Protein AF-A0A7V6Z2Y6-F1 (afdb_monomer)

Nearest PDB structures (foldseek):
  4gew-assembly1_A-2  TM=2.682E-01  e=5.370E+00  Caenorhabditis elegans
  4f1i-assembly1_A-2  TM=2.675E-01  e=5.370E+00  Caenorhabditis elegans

pLDDT: mean 84.15, std 14.32, range [47.66, 96.81]

Structure (mmCIF, N/CA/C/O backbone):
data_AF-A0A7V6Z2Y6-F1
#
_entry.id   AF-A0A7V6Z2Y6-F1
#
loop_
_atom_site.group_PDB
_atom_site.id
_atom_site.type_symbol
_atom_site.label_atom_id
_atom_site.label_alt_id
_atom_site.label_comp_id
_atom_site.label_asym_id
_atom_site.label_entity_id
_atom_site.label_seq_id
_atom_site.pdbx_PDB_ins_code
_atom_site.Cartn_x
_atom_site.Cartn_y
_atom_site.Cartn_z
_atom_site.occupancy
_atom_site.B_iso_or_equiv
_atom_site.auth_seq_id
_atom_site.auth_comp_id
_atom_site.auth_asym_id
_atom_site.auth_atom_id
_atom_site.pdbx_PDB_model_num
ATOM 1 N N . MET A 1 1 ? 13.343 -11.011 -8.408 1.00 53.31 1 MET A N 1
ATOM 2 C CA . MET A 1 1 ? 12.444 -9.862 -8.660 1.00 53.31 1 MET A CA 1
ATOM 3 C C . MET A 1 1 ? 12.781 -9.128 -9.979 1.00 53.31 1 MET A C 1
ATOM 5 O O . MET A 1 1 ? 12.944 -7.923 -9.989 1.00 53.31 1 MET A O 1
ATOM 9 N N . ARG A 1 2 ? 12.928 -9.833 -11.115 1.00 52.25 2 ARG A N 1
ATOM 10 C CA . ARG A 1 2 ? 13.116 -9.228 -12.464 1.00 52.25 2 ARG A CA 1
ATOM 11 C C . ARG A 1 2 ? 12.241 -9.879 -13.550 1.00 52.25 2 ARG A C 1
ATOM 13 O O . ARG A 1 2 ? 12.248 -9.449 -14.691 1.00 52.25 2 ARG A O 1
A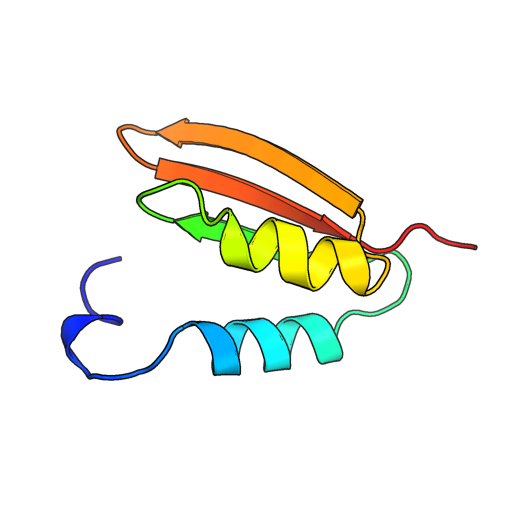TOM 20 N N . GLN A 1 3 ? 11.474 -10.909 -13.190 1.00 49.59 3 GLN A N 1
ATOM 21 C CA . GLN A 1 3 ? 10.714 -11.742 -14.131 1.00 49.59 3 GLN A CA 1
ATOM 22 C C . GLN A 1 3 ? 9.257 -11.286 -14.332 1.00 49.59 3 GLN A C 1
ATOM 24 O O . GLN A 1 3 ? 8.635 -11.703 -15.300 1.00 49.59 3 GLN A O 1
ATOM 29 N N . LEU A 1 4 ? 8.703 -10.437 -13.455 1.00 53.25 4 LEU A N 1
ATOM 30 C CA . LEU A 1 4 ? 7.293 -10.021 -13.546 1.00 53.25 4 LEU A CA 1
ATOM 31 C C . LEU A 1 4 ? 7.076 -8.889 -14.563 1.00 53.25 4 LEU A C 1
ATOM 33 O O . LEU A 1 4 ? 6.121 -8.934 -15.328 1.00 53.25 4 LEU A O 1
ATOM 37 N N . ILE A 1 5 ? 8.018 -7.946 -14.664 1.00 51.81 5 ILE A N 1
ATOM 38 C CA . ILE A 1 5 ? 7.932 -6.821 -15.614 1.00 51.81 5 ILE A CA 1
ATOM 39 C C . ILE A 1 5 ? 8.183 -7.288 -17.063 1.00 51.81 5 ILE A C 1
ATOM 41 O O . ILE A 1 5 ? 7.576 -6.777 -17.995 1.00 51.81 5 ILE A O 1
ATOM 45 N N . SER A 1 6 ? 9.006 -8.324 -17.268 1.00 47.66 6 SER A N 1
ATOM 46 C CA . SER A 1 6 ? 9.356 -8.823 -18.610 1.00 47.66 6 SER A CA 1
ATOM 47 C C . SER A 1 6 ? 8.242 -9.622 -19.309 1.00 47.66 6 SER A C 1
ATOM 49 O O . SER A 1 6 ? 8.424 -10.015 -20.458 1.00 47.66 6 SER A O 1
ATOM 51 N N . ARG A 1 7 ? 7.118 -9.901 -18.630 1.00 50.81 7 ARG A N 1
ATOM 52 C CA . ARG A 1 7 ? 6.003 -10.717 -19.152 1.00 50.81 7 ARG A CA 1
ATOM 53 C C . ARG A 1 7 ? 4.727 -9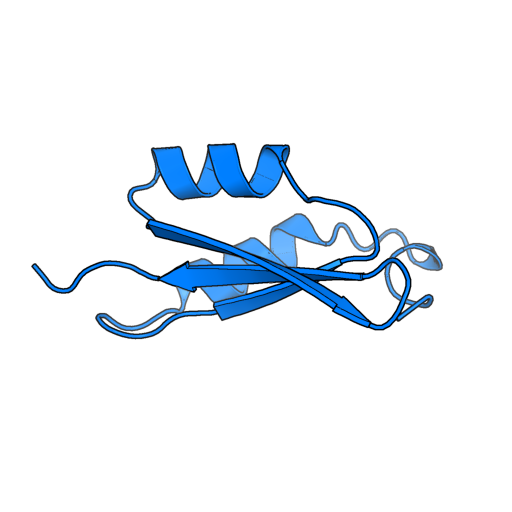.918 -19.444 1.00 50.81 7 ARG A C 1
ATOM 55 O O . ARG A 1 7 ? 3.714 -10.528 -19.762 1.00 50.81 7 ARG A O 1
ATOM 62 N N . GLY A 1 8 ? 4.749 -8.589 -19.305 1.00 49.31 8 GLY A N 1
ATOM 63 C CA . GLY A 1 8 ? 3.551 -7.757 -19.488 1.00 49.31 8 GLY A CA 1
ATOM 64 C C . GLY A 1 8 ? 2.471 -7.979 -18.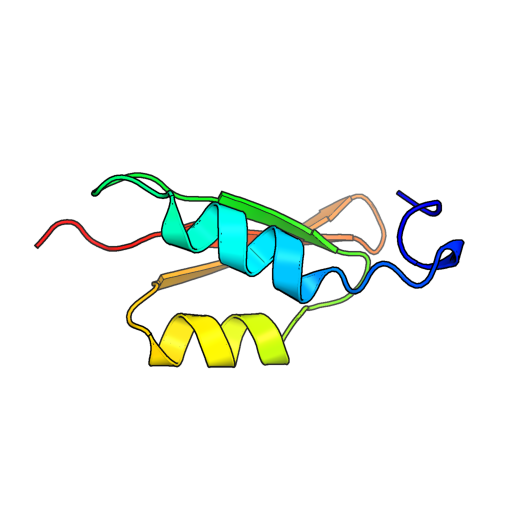422 1.00 49.31 8 GLY A C 1
ATOM 65 O O . GLY A 1 8 ? 1.327 -7.586 -18.619 1.00 49.31 8 GLY A O 1
ATOM 66 N N . ILE A 1 9 ? 2.814 -8.615 -17.295 1.00 52.75 9 ILE A N 1
ATOM 67 C CA . ILE A 1 9 ? 1.909 -8.721 -16.151 1.00 52.75 9 ILE A CA 1
ATOM 68 C C . ILE A 1 9 ? 1.974 -7.386 -15.426 1.00 52.75 9 ILE A C 1
ATOM 70 O O . ILE A 1 9 ? 2.977 -7.067 -14.779 1.00 52.75 9 ILE A O 1
ATOM 74 N N . GLU A 1 10 ? 0.909 -6.603 -15.547 1.00 65.50 10 GLU A N 1
ATOM 75 C CA . GLU A 1 10 ? 0.779 -5.389 -14.764 1.00 65.50 10 GLU A CA 1
ATOM 76 C C . GLU A 1 10 ? 0.756 -5.757 -13.271 1.00 65.50 10 GLU A C 1
ATOM 78 O O . GLU A 1 10 ? -0.044 -6.595 -12.845 1.00 65.50 10 GLU A O 1
ATOM 83 N N . PRO A 1 11 ? 1.637 -5.171 -12.443 1.00 77.50 11 PRO A N 1
ATOM 84 C CA . PRO A 1 11 ? 1.710 -5.508 -11.024 1.00 77.50 11 PRO A CA 1
ATOM 85 C C . PRO A 1 11 ? 0.467 -5.043 -10.257 1.00 77.50 11 PRO A C 1
ATOM 87 O O . PRO A 1 11 ? 0.129 -5.616 -9.222 1.00 77.50 11 PRO A O 1
ATOM 90 N N . PHE A 1 12 ? -0.226 -4.019 -10.762 1.00 81.88 12 PHE A N 1
ATOM 91 C CA . PHE A 1 12 ? -1.345 -3.398 -10.065 1.00 81.88 12 PHE A CA 1
ATOM 92 C C . PHE A 1 12 ? -2.556 -4.333 -9.885 1.00 81.88 12 PHE A C 1
ATOM 94 O O . PHE A 1 12 ? -2.994 -4.462 -8.743 1.00 81.88 12 PHE A O 1
ATOM 101 N N . PRO A 1 13 ? -3.064 -5.049 -10.912 1.00 86.31 13 PRO A N 1
ATOM 102 C CA . PRO A 1 13 ? -4.144 -6.025 -10.734 1.00 86.31 13 PRO A CA 1
ATOM 103 C C . PRO A 1 13 ? -3.903 -7.071 -9.634 1.00 86.31 13 PRO A C 1
ATOM 105 O O . PRO A 1 13 ? -4.806 -7.355 -8.849 1.00 86.31 13 PRO A O 1
ATOM 108 N N . GLU A 1 14 ? -2.690 -7.624 -9.523 1.00 86.44 14 GLU A N 1
ATOM 109 C CA . GLU A 1 14 ? -2.383 -8.622 -8.484 1.00 86.44 14 GLU A CA 1
ATOM 110 C C . GLU A 1 14 ? -2.286 -7.987 -7.090 1.00 86.44 14 GLU A C 1
ATOM 112 O O . GLU A 1 14 ? -2.751 -8.572 -6.110 1.00 86.44 14 GLU A O 1
ATOM 117 N N . ILE A 1 15 ? -1.729 -6.775 -6.989 1.00 88.06 15 ILE A N 1
ATOM 118 C CA . ILE A 1 15 ? -1.727 -6.011 -5.735 1.00 88.06 15 ILE A CA 1
ATOM 119 C C . ILE A 1 15 ? -3.167 -5.721 -5.305 1.00 88.06 15 ILE A C 1
ATOM 121 O O . ILE A 1 15 ? -3.525 -6.018 -4.168 1.00 88.06 15 ILE A O 1
ATOM 125 N N . ARG A 1 16 ? -4.007 -5.221 -6.219 1.00 88.44 16 ARG A N 1
ATOM 126 C CA . ARG A 1 16 ? -5.428 -4.935 -5.981 1.00 88.44 16 ARG A CA 1
ATOM 127 C C . ARG A 1 16 ? -6.154 -6.164 -5.447 1.00 88.44 16 ARG A C 1
ATOM 129 O O . ARG A 1 16 ? -6.729 -6.097 -4.366 1.00 88.44 16 ARG A O 1
ATOM 136 N N . ARG A 1 17 ? -6.019 -7.305 -6.132 1.00 89.31 17 ARG A N 1
ATOM 137 C CA . ARG A 1 17 ? -6.625 -8.579 -5.721 1.00 89.31 17 ARG A CA 1
ATOM 138 C C . ARG A 1 17 ? -6.236 -8.982 -4.295 1.00 89.31 17 ARG A C 1
ATOM 140 O O . ARG A 1 17 ? -7.073 -9.500 -3.566 1.00 89.31 17 ARG A O 1
ATOM 147 N N . 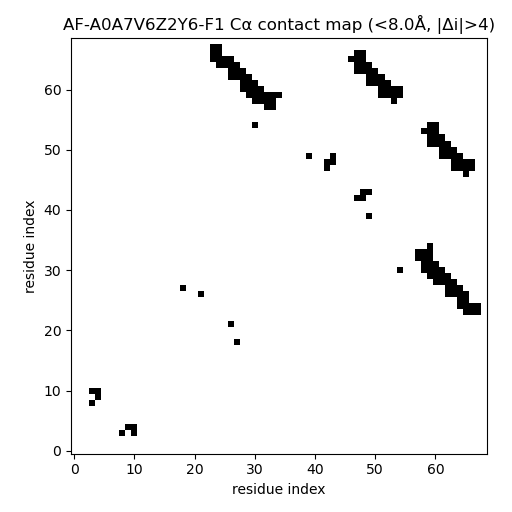ARG A 1 18 ? -4.980 -8.767 -3.889 1.00 89.25 18 ARG A N 1
ATOM 148 C CA . ARG A 1 18 ? -4.514 -9.071 -2.523 1.00 89.25 18 ARG A CA 1
ATOM 149 C C . ARG A 1 18 ? -5.033 -8.078 -1.491 1.00 89.25 18 ARG A C 1
ATOM 151 O O . ARG A 1 18 ? -5.417 -8.500 -0.408 1.00 89.25 18 ARG A O 1
ATOM 158 N N . VAL A 1 19 ? -5.054 -6.790 -1.827 1.00 88.50 19 VAL A N 1
ATOM 159 C CA . VAL A 1 19 ? -5.589 -5.733 -0.959 1.00 88.50 19 VAL A CA 1
ATOM 160 C C . VAL A 1 19 ? -7.083 -5.946 -0.699 1.00 88.50 19 VAL A C 1
ATOM 162 O O . VAL A 1 19 ? -7.517 -5.818 0.440 1.00 88.50 19 VAL A O 1
ATOM 165 N N . ASP A 1 20 ? -7.856 -6.333 -1.718 1.00 87.75 20 ASP A N 1
ATOM 166 C CA . ASP A 1 20 ? -9.291 -6.646 -1.590 1.00 87.75 20 ASP A CA 1
ATOM 167 C C . ASP A 1 20 ? -9.583 -7.836 -0.670 1.00 87.75 20 ASP A C 1
ATOM 169 O O . ASP A 1 20 ? -10.684 -7.959 -0.143 1.00 87.75 20 ASP A O 1
ATOM 173 N N . GLN A 1 21 ? -8.606 -8.723 -0.487 1.00 89.00 21 GLN A N 1
ATOM 174 C CA . GLN A 1 21 ? -8.728 -9.928 0.331 1.00 89.00 21 GLN A CA 1
ATOM 175 C C . GLN A 1 21 ? -8.202 -9.734 1.761 1.00 89.00 21 GLN A C 1
ATOM 177 O O . GLN A 1 21 ? -8.189 -10.691 2.535 1.00 89.00 21 GLN A O 1
ATOM 182 N N . LEU A 1 22 ? -7.751 -8.527 2.124 1.00 87.81 22 LEU A N 1
ATOM 183 C CA . LEU A 1 22 ? -7.277 -8.243 3.476 1.00 87.81 22 LEU A CA 1
ATOM 184 C C . LEU A 1 22 ? -8.431 -8.265 4.483 1.00 87.81 22 LEU A C 1
ATOM 186 O O . LEU A 1 22 ? -9.392 -7.508 4.370 1.00 87.81 22 LEU A O 1
ATOM 190 N N . SER A 1 23 ? -8.291 -9.093 5.516 1.00 83.50 23 SER A N 1
ATOM 191 C CA . SER A 1 23 ? -9.122 -9.023 6.716 1.00 83.50 23 SER A CA 1
ATOM 192 C C . SER A 1 23 ? -8.853 -7.747 7.515 1.00 83.50 23 SER A C 1
ATOM 194 O O . SER A 1 23 ? -7.755 -7.184 7.469 1.00 83.50 23 SER A O 1
ATOM 196 N N . ALA A 1 24 ? -9.842 -7.320 8.302 1.00 81.19 24 ALA A N 1
ATOM 197 C CA . ALA A 1 24 ? -9.673 -6.237 9.267 1.00 81.19 24 ALA A CA 1
ATOM 198 C C . ALA A 1 24 ? -8.467 -6.510 10.188 1.00 81.19 24 ALA A C 1
ATOM 200 O O . ALA A 1 24 ? -8.252 -7.642 10.628 1.00 81.19 24 ALA A O 1
ATOM 201 N N . GLY A 1 25 ? -7.643 -5.486 10.427 1.00 81.31 25 GLY A N 1
ATOM 202 C CA . GLY A 1 25 ? -6.420 -5.592 11.234 1.00 81.31 25 GLY A CA 1
ATOM 203 C C . GLY A 1 25 ? -5.248 -6.307 10.554 1.00 81.31 25 GLY A C 1
ATOM 204 O O . GLY A 1 25 ? -4.215 -6.520 11.184 1.00 81.31 25 GLY A O 1
ATOM 205 N N . SER A 1 26 ? -5.380 -6.692 9.282 1.00 85.94 26 SER A N 1
ATOM 206 C CA . SER A 1 26 ? -4.287 -7.257 8.482 1.00 85.94 26 SER A CA 1
ATOM 207 C C . SER A 1 26 ? -3.709 -6.219 7.518 1.00 85.94 26 SER A C 1
ATOM 209 O O . SER A 1 26 ? -4.376 -5.261 7.128 1.00 85.94 26 SER A O 1
ATOM 211 N N . GLY A 1 27 ? -2.457 -6.423 7.110 1.00 90.50 27 GLY A N 1
ATOM 212 C CA . GLY A 1 27 ? -1.760 -5.544 6.177 1.00 90.50 27 GLY A CA 1
ATOM 213 C C . GLY A 1 27 ? -0.976 -6.307 5.116 1.00 90.50 27 GLY A C 1
ATOM 214 O O . GLY A 1 27 ? -0.782 -7.519 5.213 1.00 90.50 27 GLY A O 1
ATOM 215 N N . ILE A 1 28 ? -0.505 -5.584 4.103 1.00 93.31 28 ILE A N 1
ATOM 216 C CA . ILE A 1 28 ? 0.427 -6.102 3.097 1.00 93.31 28 ILE A CA 1
ATOM 217 C C . ILE A 1 28 ? 1.741 -5.329 3.104 1.00 93.31 28 ILE A C 1
ATOM 219 O O . ILE A 1 28 ? 1.793 -4.150 3.451 1.00 93.31 28 ILE A O 1
ATOM 223 N N . ILE A 1 29 ? 2.798 -6.001 2.648 1.00 93.94 29 ILE A N 1
ATOM 224 C CA . ILE A 1 29 ? 4.108 -5.403 2.401 1.00 93.94 29 ILE A CA 1
ATOM 225 C C . ILE A 1 29 ? 4.404 -5.493 0.908 1.00 93.94 29 ILE A C 1
ATOM 227 O O . ILE A 1 29 ? 4.296 -6.565 0.307 1.00 93.94 29 ILE A O 1
ATOM 231 N N . ILE A 1 30 ? 4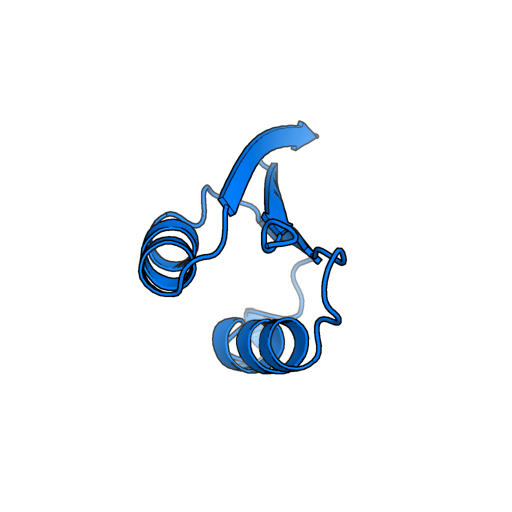.805 -4.372 0.318 1.00 92.12 30 ILE A N 1
ATOM 232 C CA . ILE A 1 30 ? 5.226 -4.272 -1.076 1.00 92.12 30 ILE A CA 1
ATOM 233 C C . ILE A 1 30 ? 6.699 -3.890 -1.111 1.00 92.12 30 ILE A C 1
ATOM 235 O O . ILE A 1 30 ? 7.105 -2.890 -0.524 1.00 92.12 30 ILE A O 1
ATOM 239 N N . ILE A 1 31 ? 7.489 -4.692 -1.825 1.00 91.81 31 ILE A N 1
ATOM 240 C CA . ILE A 1 31 ? 8.907 -4.434 -2.070 1.00 91.81 31 ILE A CA 1
ATOM 241 C C . ILE A 1 31 ? 9.067 -4.092 -3.547 1.00 91.81 31 ILE A C 1
ATOM 243 O O . ILE A 1 31 ? 8.753 -4.912 -4.414 1.00 91.81 31 ILE A O 1
ATOM 247 N N . ALA A 1 32 ? 9.536 -2.882 -3.831 1.00 90.06 32 ALA A N 1
ATOM 248 C CA . ALA A 1 32 ? 9.674 -2.365 -5.187 1.00 90.06 32 ALA A CA 1
ATOM 249 C C . ALA A 1 32 ? 11.046 -1.703 -5.388 1.00 90.06 32 ALA A C 1
ATOM 251 O O . ALA A 1 32 ? 11.590 -1.135 -4.445 1.00 90.06 32 ALA A O 1
ATOM 252 N N . PRO A 1 33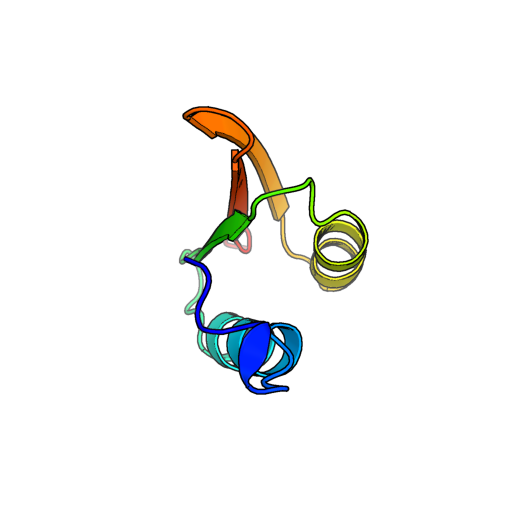 ? 11.608 -1.716 -6.610 1.00 89.00 33 PRO A N 1
ATOM 253 C CA . PRO A 1 33 ? 12.923 -1.126 -6.885 1.00 89.00 33 PRO A CA 1
ATOM 254 C C . PRO A 1 33 ? 12.916 0.416 -6.922 1.00 89.00 33 PRO A C 1
ATOM 256 O O . PRO A 1 33 ? 13.949 1.036 -7.156 1.00 89.00 33 PRO A O 1
ATOM 259 N N . PHE A 1 34 ? 11.751 1.040 -6.741 1.00 89.75 34 PHE A N 1
ATOM 260 C CA . PHE A 1 34 ? 11.542 2.483 -6.652 1.00 89.75 34 PHE A CA 1
ATOM 261 C C . PHE A 1 34 ? 10.327 2.765 -5.761 1.00 89.75 34 PHE A C 1
ATOM 263 O O . PHE A 1 34 ? 9.490 1.883 -5.560 1.00 89.75 34 PHE A O 1
ATOM 270 N N . LEU A 1 35 ? 10.224 3.991 -5.244 1.00 91.00 35 LEU A N 1
ATOM 271 C CA . LEU A 1 35 ? 9.093 4.422 -4.425 1.00 91.00 35 LEU A CA 1
ATOM 272 C C . LEU A 1 35 ? 7.795 4.369 -5.257 1.00 91.00 35 LEU A C 1
ATOM 274 O O . LEU A 1 35 ? 7.696 5.092 -6.251 1.00 91.00 35 LEU A O 1
ATOM 278 N N . PRO A 1 36 ? 6.793 3.552 -4.885 1.00 91.62 36 PRO A N 1
ATOM 279 C CA . PRO A 1 36 ? 5.573 3.406 -5.670 1.00 91.62 36 PRO A CA 1
ATOM 280 C C . PRO A 1 36 ? 4.547 4.498 -5.315 1.00 91.62 36 PRO A C 1
ATOM 282 O O . PRO A 1 36 ? 3.440 4.187 -4.882 1.00 91.62 36 PRO A O 1
ATOM 285 N N . SER A 1 37 ? 4.900 5.778 -5.491 1.00 94.38 37 SER A N 1
ATOM 286 C CA . SER A 1 37 ? 4.051 6.919 -5.094 1.00 94.38 37 SER A CA 1
ATOM 287 C C . SER A 1 37 ? 2.608 6.843 -5.616 1.00 94.38 37 SER A C 1
ATOM 289 O O . SER A 1 37 ? 1.703 6.996 -4.798 1.00 94.38 37 SER A O 1
ATOM 291 N N . PRO A 1 38 ? 2.342 6.487 -6.895 1.00 92.69 38 PRO A N 1
ATOM 292 C CA . PRO A 1 38 ? 0.965 6.385 -7.385 1.00 92.69 38 PRO A CA 1
ATOM 293 C C . PRO A 1 38 ? 0.125 5.341 -6.638 1.00 92.69 38 PRO A C 1
ATOM 295 O O . PRO A 1 38 ? -1.074 5.516 -6.449 1.00 92.69 38 PRO A O 1
ATOM 298 N N . LEU A 1 39 ? 0.750 4.248 -6.189 1.00 92.50 39 LEU A N 1
ATOM 299 C CA . LEU A 1 39 ? 0.068 3.215 -5.415 1.00 92.50 39 LEU A CA 1
ATOM 300 C C . LEU A 1 39 ? -0.216 3.683 -3.985 1.00 92.50 39 LEU A C 1
ATOM 302 O O . LEU A 1 39 ? -1.287 3.396 -3.457 1.00 92.50 39 LEU A O 1
ATOM 306 N N . ILE A 1 40 ? 0.732 4.407 -3.382 1.00 95.06 40 ILE A N 1
ATOM 307 C CA . ILE A 1 40 ? 0.578 4.993 -2.046 1.00 95.06 40 ILE A CA 1
ATOM 308 C C . ILE A 1 40 ? -0.591 5.980 -2.041 1.00 95.06 40 ILE A C 1
ATOM 310 O O . ILE A 1 40 ? -1.479 5.866 -1.202 1.00 95.06 40 ILE A O 1
ATOM 314 N N . GLU A 1 41 ? -0.628 6.895 -3.009 1.00 95.75 41 GLU A N 1
ATOM 315 C CA . GLU A 1 41 ? -1.707 7.877 -3.160 1.00 95.75 41 GLU A CA 1
ATOM 316 C C . GLU A 1 41 ? -3.060 7.194 -3.389 1.00 95.75 41 GLU A C 1
ATOM 318 O O . GLU A 1 41 ? -4.045 7.504 -2.715 1.00 95.75 41 GLU A O 1
ATOM 323 N N . LYS A 1 42 ? -3.098 6.208 -4.295 1.00 94.00 42 LYS A N 1
ATOM 324 C CA . LYS A 1 42 ? -4.313 5.457 -4.613 1.00 94.00 42 LYS A CA 1
ATOM 325 C C . LYS A 1 42 ? -4.885 4.740 -3.391 1.00 94.00 42 LYS A C 1
ATOM 327 O O . LYS A 1 42 ? -6.054 4.944 -3.078 1.00 94.00 42 LYS A O 1
ATOM 332 N N . LEU A 1 43 ? -4.085 3.933 -2.692 1.00 92.44 43 LEU A N 1
ATOM 333 C CA . LEU A 1 43 ? -4.562 3.198 -1.515 1.00 92.44 43 LEU A CA 1
ATOM 334 C C . LEU A 1 43 ? -4.850 4.134 -0.331 1.00 92.44 43 LEU A C 1
ATOM 336 O O . LEU A 1 43 ? -5.818 3.911 0.392 1.00 92.44 43 LEU A O 1
ATOM 340 N N . GLY A 1 44 ? -4.092 5.224 -0.182 1.00 94.12 44 GLY A N 1
ATOM 341 C CA . GLY A 1 44 ? -4.377 6.267 0.806 1.00 94.12 44 GLY A CA 1
ATOM 342 C C . GLY A 1 44 ? -5.767 6.880 0.622 1.00 94.12 44 GLY A C 1
ATOM 343 O O . GLY A 1 44 ? -6.536 6.966 1.577 1.00 94.12 44 GLY A O 1
ATOM 344 N N . SER A 1 45 ? -6.147 7.206 -0.621 1.00 95.00 45 SER A N 1
ATOM 345 C CA . SER A 1 45 ? -7.500 7.705 -0.936 1.00 95.00 45 SER A CA 1
ATOM 346 C C . SER A 1 45 ? -8.631 6.702 -0.652 1.00 95.00 45 SER A C 1
ATOM 348 O O . SER A 1 45 ? -9.792 7.090 -0.580 1.00 95.00 45 SER A O 1
ATOM 350 N N . GLU A 1 46 ? -8.304 5.419 -0.470 1.00 91.75 46 GLU A N 1
ATOM 351 C CA . GLU A 1 46 ? -9.249 4.330 -0.181 1.00 91.75 46 GLU A CA 1
ATOM 352 C C . GLU A 1 46 ? -9.278 3.944 1.313 1.00 91.75 46 GLU A C 1
ATOM 354 O O . GLU A 1 46 ? -9.886 2.934 1.699 1.00 91.75 46 GLU A O 1
ATOM 359 N N . GLY A 1 47 ? -8.621 4.746 2.158 1.00 90.94 47 GLY A N 1
ATOM 360 C CA . GLY A 1 47 ? -8.599 4.589 3.612 1.00 90.94 47 GLY A CA 1
ATOM 361 C C . GLY A 1 47 ? -7.551 3.602 4.124 1.00 90.94 47 GLY A C 1
ATOM 362 O O . GLY A 1 47 ? -7.697 3.090 5.230 1.00 90.94 47 GLY A O 1
ATOM 363 N N . PHE A 1 48 ? -6.519 3.295 3.334 1.00 92.38 48 PHE A N 1
ATOM 364 C CA . PHE A 1 48 ? -5.356 2.570 3.842 1.00 92.38 48 PHE A CA 1
ATOM 365 C C . PHE A 1 48 ? -4.337 3.543 4.432 1.00 92.38 48 PHE A C 1
ATOM 367 O O . PHE A 1 48 ? -3.954 4.526 3.797 1.00 92.38 48 PHE A O 1
ATOM 374 N N . ALA A 1 49 ? -3.826 3.220 5.613 1.00 93.94 49 ALA A N 1
ATOM 375 C CA . ALA A 1 49 ? -2.618 3.830 6.139 1.00 93.94 49 ALA A CA 1
ATOM 376 C C . ALA A 1 49 ? -1.384 3.194 5.481 1.00 93.94 49 ALA A C 1
ATOM 378 O O . ALA A 1 49 ? -1.427 2.056 4.996 1.00 93.94 49 ALA A O 1
ATOM 379 N N . SER A 1 50 ? -0.272 3.934 5.446 1.00 95.19 50 SER A N 1
ATOM 380 C CA . SER A 1 50 ? 0.983 3.406 4.917 1.00 95.19 50 SER A CA 1
ATOM 381 C C . SER A 1 50 ? 2.217 3.891 5.666 1.00 95.19 50 SER A C 1
ATOM 383 O O . SER A 1 50 ? 2.246 4.986 6.228 1.00 95.19 50 SER A O 1
ATOM 385 N N . LYS A 1 51 ? 3.263 3.063 5.644 1.00 96.56 51 LYS A N 1
ATOM 386 C CA . LYS A 1 51 ? 4.607 3.394 6.129 1.00 96.56 51 LYS A CA 1
ATOM 387 C C . LYS A 1 51 ? 5.613 3.038 5.049 1.00 96.56 51 LYS A C 1
ATOM 389 O O . LYS A 1 51 ? 5.533 1.963 4.461 1.00 96.56 51 LYS A O 1
ATOM 394 N N . VAL A 1 52 ? 6.573 3.924 4.815 1.00 96.81 52 VAL A N 1
ATOM 395 C CA . VAL A 1 52 ? 7.634 3.731 3.825 1.00 96.81 52 VAL A CA 1
ATOM 396 C C . VAL A 1 52 ? 8.972 3.591 4.536 1.00 96.81 52 VAL A C 1
ATOM 398 O O . VAL A 1 52 ? 9.325 4.414 5.379 1.00 96.81 52 VAL A O 1
ATOM 401 N N . GLU A 1 53 ? 9.737 2.573 4.163 1.00 96.31 53 GLU A N 1
ATOM 402 C CA . GLU A 1 53 ? 11.093 2.329 4.643 1.00 96.31 53 GLU A CA 1
ATOM 403 C C . GLU A 1 53 ? 12.047 2.098 3.465 1.00 96.31 53 GLU A C 1
ATOM 405 O O . GLU A 1 53 ? 11.663 1.620 2.391 1.00 96.31 53 GLU A O 1
ATOM 410 N N . ARG A 1 54 ? 13.327 2.430 3.668 1.00 93.75 54 ARG A N 1
ATOM 411 C CA . ARG A 1 54 ? 14.387 2.027 2.739 1.00 93.75 54 ARG A CA 1
ATOM 412 C C . ARG A 1 54 ? 14.693 0.548 2.956 1.00 93.75 54 ARG A C 1
ATOM 414 O O . ARG A 1 54 ? 14.988 0.133 4.072 1.00 93.75 54 ARG A O 1
ATOM 421 N N . GLY A 1 55 ? 14.612 -0.230 1.882 1.00 84.88 55 GLY A N 1
ATOM 422 C CA . GLY A 1 55 ? 15.014 -1.630 1.859 1.00 84.88 55 GLY A CA 1
ATOM 423 C C . GLY A 1 55 ? 16.522 -1.792 1.673 1.00 84.88 55 GLY A C 1
ATOM 424 O O . GLY A 1 55 ? 17.310 -0.862 1.846 1.00 84.88 55 GLY A O 1
ATOM 425 N N . ARG A 1 56 ? 16.945 -3.003 1.296 1.00 85.94 56 ARG A N 1
ATOM 426 C CA . ARG A 1 56 ? 18.343 -3.264 0.931 1.00 85.94 56 ARG A CA 1
ATOM 427 C C . ARG A 1 56 ? 18.626 -2.734 -0.479 1.00 85.94 56 ARG A C 1
ATOM 429 O O . ARG A 1 56 ? 17.858 -2.973 -1.403 1.00 85.94 56 ARG A O 1
ATOM 436 N N . GLY A 1 57 ? 19.764 -2.064 -0.663 1.00 85.38 57 GLY A N 1
ATOM 437 C CA . GLY A 1 57 ? 20.164 -1.536 -1.971 1.00 85.38 57 GLY A CA 1
ATOM 438 C C . GLY A 1 57 ? 19.222 -0.435 -2.470 1.00 85.38 57 GLY A C 1
ATOM 439 O O . GLY A 1 57 ? 19.044 0.573 -1.793 1.00 85.38 57 GLY A O 1
ATOM 440 N N . SER A 1 58 ? 18.646 -0.613 -3.661 1.00 82.25 58 SER A N 1
ATOM 441 C CA . SER A 1 58 ? 17.692 0.334 -4.262 1.00 82.25 58 SER A CA 1
ATOM 442 C C . SER A 1 58 ? 16.233 0.072 -3.883 1.00 82.25 58 SER A C 1
ATOM 444 O O . SER A 1 58 ? 15.351 0.793 -4.344 1.00 82.25 58 SER A O 1
ATOM 446 N N . ASP A 1 59 ? 15.964 -0.966 -3.091 1.00 90.88 59 ASP A N 1
ATOM 447 C CA . ASP A 1 59 ? 14.597 -1.374 -2.797 1.00 90.88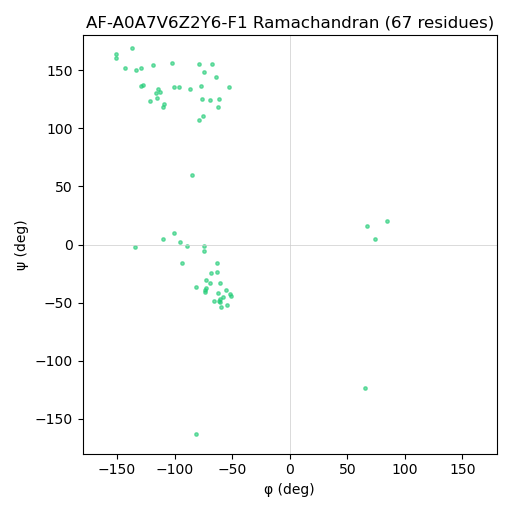 59 ASP A CA 1
ATOM 448 C C . ASP A 1 59 ? 13.909 -0.417 -1.817 1.00 90.88 59 ASP A C 1
ATOM 450 O O . ASP A 1 59 ? 14.510 0.150 -0.901 1.00 90.88 59 ASP A O 1
ATOM 454 N N . TRP A 1 60 ? 12.603 -0.291 -1.997 1.00 93.19 60 TRP A N 1
ATOM 455 C CA . TRP A 1 60 ? 11.674 0.397 -1.117 1.00 93.19 60 TRP A CA 1
ATOM 456 C C . TRP A 1 60 ? 10.715 -0.623 -0.530 1.00 93.19 60 TRP A C 1
ATOM 458 O O . TRP A 1 60 ? 10.184 -1.464 -1.257 1.00 93.19 60 TRP A O 1
ATOM 468 N N . VAL A 1 61 ? 10.497 -0.535 0.779 1.00 95.56 61 VAL A N 1
ATOM 469 C CA . VAL A 1 61 ? 9.545 -1.373 1.508 1.00 95.56 61 VAL A CA 1
ATOM 470 C C . VAL A 1 61 ? 8.380 -0.490 1.920 1.00 95.56 61 VAL A C 1
ATOM 472 O O . VAL A 1 61 ? 8.572 0.514 2.604 1.00 95.56 61 VAL A O 1
ATOM 475 N N . VAL A 1 62 ? 7.176 -0.843 1.481 1.00 95.81 62 VAL A N 1
ATOM 476 C CA . VAL A 1 62 ? 5.956 -0.107 1.810 1.00 95.81 62 VAL A CA 1
ATOM 477 C C . VAL A 1 62 ? 4.982 -1.037 2.507 1.00 95.81 62 VAL A C 1
ATOM 479 O O . VAL A 1 62 ? 4.619 -2.082 1.969 1.00 95.81 62 VAL A O 1
ATOM 482 N N . TYR A 1 63 ? 4.568 -0.644 3.702 1.00 95.44 63 TYR A N 1
ATOM 483 C CA . TYR A 1 63 ? 3.552 -1.321 4.495 1.00 95.44 63 TYR A CA 1
ATOM 484 C C . TYR A 1 63 ? 2.217 -0.628 4.245 1.00 95.44 63 TYR A C 1
ATOM 486 O O . TYR A 1 63 ? 2.174 0.601 4.265 1.00 95.44 63 TYR A O 1
ATOM 494 N N . PHE A 1 64 ? 1.151 -1.400 4.048 1.00 94.50 64 PHE A N 1
ATOM 495 C CA . PHE A 1 64 ? -0.226 -0.913 3.958 1.00 94.50 64 PHE A CA 1
ATOM 496 C C . PHE A 1 64 ? -1.114 -1.676 4.931 1.00 94.50 64 PHE A C 1
ATOM 498 O O . PHE A 1 64 ? -1.014 -2.901 5.008 1.00 94.50 64 PHE A O 1
ATOM 505 N N . TRP A 1 65 ? -2.003 -0.979 5.631 1.00 93.12 65 TRP A N 1
ATOM 506 C CA . TRP A 1 65 ? -2.991 -1.585 6.528 1.00 93.12 65 TRP A CA 1
ATOM 507 C C . TRP A 1 65 ? -4.249 -0.714 6.609 1.00 93.12 65 TRP A C 1
ATOM 509 O O . TRP A 1 65 ? -4.230 0.450 6.209 1.00 93.12 65 TRP A O 1
ATOM 519 N N . ARG A 1 66 ? -5.348 -1.289 7.105 1.00 89.12 66 ARG A N 1
ATOM 520 C CA . ARG A 1 66 ? -6.512 -0.523 7.569 1.00 89.12 66 ARG A CA 1
ATOM 521 C C . ARG A 1 66 ? -6.451 -0.448 9.085 1.00 89.12 66 ARG A C 1
ATOM 523 O O . ARG A 1 66 ? -6.174 -1.467 9.722 1.00 89.12 66 ARG A O 1
ATOM 530 N N . ASP A 1 67 ? -6.693 0.732 9.638 1.00 80.56 67 ASP A N 1
ATOM 531 C CA . ASP A 1 67 ? -6.893 0.852 11.076 1.00 80.56 67 ASP A CA 1
ATOM 532 C C . ASP A 1 67 ? -8.159 0.071 11.466 1.00 80.56 67 ASP A C 1
ATOM 534 O O . ASP A 1 67 ? -9.099 -0.063 10.678 1.00 80.56 67 ASP A O 1
ATOM 538 N N . LEU A 1 68 ? -8.121 -0.552 12.641 1.00 73.25 68 LEU A N 1
ATOM 539 C CA . LEU A 1 68 ? -9.297 -1.182 13.226 1.00 73.25 68 LEU A CA 1
ATOM 540 C C . LEU A 1 68 ? -10.165 -0.045 13.767 1.00 73.25 68 LEU A C 1
ATOM 542 O O . LEU A 1 68 ? -9.736 0.617 14.712 1.00 73.25 68 LEU A O 1
ATOM 546 N N . ASP A 1 69 ? -11.315 0.203 13.138 1.00 61.16 69 ASP A N 1
ATOM 547 C CA . ASP A 1 69 ? -12.358 1.063 13.714 1.00 61.16 69 ASP A CA 1
ATOM 548 C C . ASP A 1 69 ? -12.811 0.532 15.088 1.00 61.16 69 A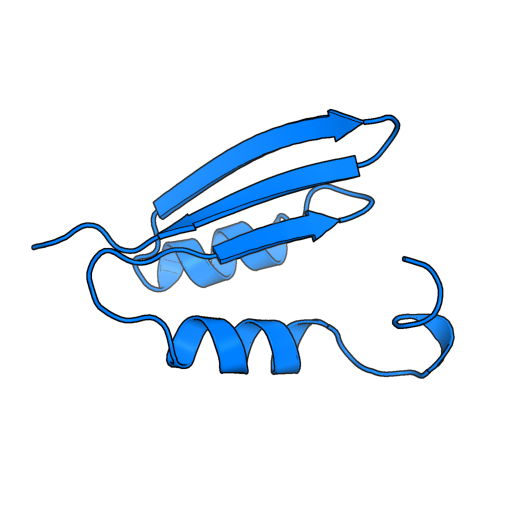SP A C 1
ATOM 550 O O . ASP A 1 69 ? -12.968 -0.709 15.228 1.00 61.16 69 ASP A O 1
#

Mean predicted aligned error: 6.58 Å

Solvent-accessible surface area (backbone atoms only — not comparable to full-atom values): 4246 Å² total; per-residue (Å²): 144,73,68,55,72,78,68,76,53,66,66,60,67,60,51,49,58,53,61,75,65,5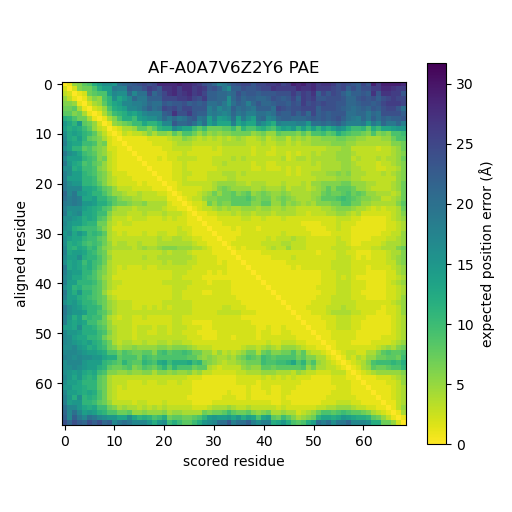3,55,91,71,41,67,52,76,46,79,35,76,50,81,61,58,72,58,53,54,55,43,41,77,72,64,33,49,74,50,81,45,83,44,74,87,66,29,24,35,35,40,38,33,43,80,75,130

Sequence (69 aa):
MRQLISRGIEPFPEIRRRVDQLSAGSGIIIIAPFLPSPLIEKLGSEGFASKVERGRGSDWVVYFWRDLD

Secondary structure (DSSP, 8-state):
--TTGGGT--HHHHHHHHHHTPPTT-EEEEEESS--HHHHHHHHTTT-EEEEEE-STT-EEEEEE----

Radius of gyration: 12.49 Å; Cα contacts (8 Å, |Δi|>4): 78; chains: 1; bounding box: 32×20×33 Å

Foldseek 3Di:
DPPCVVPPNDVVVVVVVVVVVDDAPDKDKDKDLADPVVVQVVVVVVQWDKDWDDDPDSIIIMMIHHHHD